Protein AF-A2Q1I7-F1 (afdb_monomer_lite)

Secondary structure (DSSP, 8-state):
-HHHHHHTTSS--EES-TT---EE-EEEETTEEEE---S-HHHHHHHHHHHHHHHHHHT----GGG-----SS----

Structure (mmCIF, N/CA/C/O backbone):
data_AF-A2Q1I7-F1
#
_entry.id   AF-A2Q1I7-F1
#
loop_
_atom_site.group_PDB
_atom_site.id
_atom_site.type_symbol
_atom_site.label_atom_id
_atom_site.label_alt_id
_atom_site.label_comp_id
_atom_site.label_asym_id
_atom_site.label_entity_id
_atom_site.label_seq_id
_atom_site.pdbx_PDB_ins_code
_atom_site.Cartn_x
_atom_site.Cartn_y
_atom_site.Cartn_z
_atom_site.occupancy
_atom_site.B_iso_or_equiv
_atom_site.auth_seq_id
_atom_site.auth_comp_id
_atom_site.auth_asym_id
_atom_site.auth_atom_id
_atom_site.pdbx_PDB_model_num
ATOM 1 N N . MET A 1 1 ? -4.369 -8.091 5.744 1.00 84.50 1 MET A N 1
ATOM 2 C CA . MET A 1 1 ? -5.166 -7.547 4.624 1.00 84.50 1 MET A CA 1
ATOM 3 C C . MET A 1 1 ? -4.273 -6.920 3.551 1.00 84.50 1 MET A C 1
ATOM 5 O O . MET A 1 1 ? -4.161 -7.524 2.497 1.00 84.50 1 MET A O 1
ATOM 9 N N . LEU A 1 2 ? -3.536 -5.831 3.822 1.00 90.06 2 LEU A N 1
ATOM 10 C CA . LEU A 1 2 ? -2.612 -5.221 2.840 1.00 90.06 2 LEU A CA 1
ATOM 11 C C . LEU A 1 2 ? -1.536 -6.192 2.323 1.00 90.06 2 LEU A C 1
ATOM 13 O O . LEU A 1 2 ? -1.395 -6.356 1.117 1.00 90.06 2 LEU A O 1
ATOM 17 N N . ASN A 1 3 ? -0.868 -6.921 3.227 1.00 89.12 3 ASN A N 1
ATOM 18 C CA . ASN A 1 3 ? 0.085 -7.982 2.867 1.00 89.12 3 ASN A CA 1
ATOM 19 C C . ASN A 1 3 ? -0.516 -9.061 1.952 1.00 89.12 3 ASN A C 1
ATOM 21 O O . ASN A 1 3 ? 0.149 -9.536 1.038 1.00 89.12 3 ASN A O 1
ATOM 25 N N . ALA A 1 4 ? -1.769 -9.453 2.196 1.00 90.25 4 ALA A N 1
ATOM 26 C CA . ALA A 1 4 ? -2.441 -10.467 1.388 1.00 90.25 4 ALA A CA 1
ATOM 27 C C . ALA A 1 4 ? -2.767 -9.919 -0.008 1.00 90.25 4 ALA A C 1
ATOM 29 O O . ALA A 1 4 ? -2.453 -10.562 -1.004 1.00 90.25 4 ALA A O 1
ATOM 30 N N . SER A 1 5 ? -3.304 -8.699 -0.079 1.00 89.50 5 SER A N 1
ATOM 31 C CA . SER A 1 5 ? -3.609 -8.014 -1.337 1.00 89.50 5 SER A CA 1
ATOM 32 C C . SER A 1 5 ? -2.365 -7.753 -2.194 1.00 89.50 5 SER A C 1
ATOM 34 O O . SER A 1 5 ? -2.433 -7.896 -3.412 1.00 89.50 5 SER A O 1
ATOM 36 N N . ALA A 1 6 ? -1.225 -7.429 -1.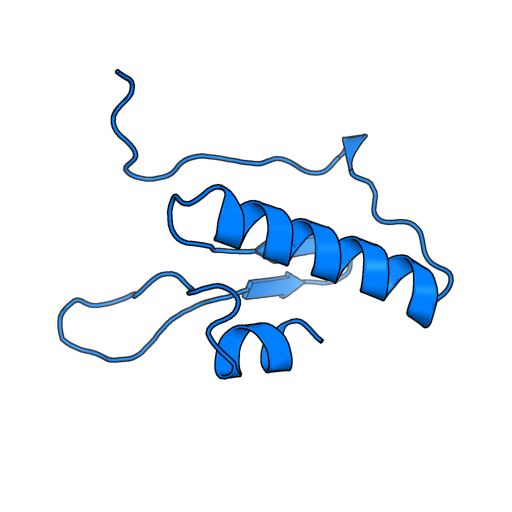573 1.00 88.00 6 ALA A N 1
ATOM 37 C CA . ALA A 1 6 ? 0.050 -7.267 -2.271 1.00 88.00 6 ALA A CA 1
ATOM 38 C C . ALA A 1 6 ? 0.568 -8.604 -2.833 1.00 88.00 6 ALA A C 1
ATOM 40 O O . ALA A 1 6 ? 0.916 -8.683 -4.006 1.00 88.00 6 ALA A O 1
ATOM 41 N N . ARG A 1 7 ? 0.556 -9.682 -2.032 1.00 88.50 7 ARG A N 1
ATOM 42 C CA . ARG A 1 7 ? 0.975 -11.025 -2.488 1.00 88.50 7 ARG A CA 1
ATOM 43 C C . ARG A 1 7 ? 0.083 -11.585 -3.593 1.00 88.50 7 ARG A C 1
ATOM 45 O O . ARG A 1 7 ? 0.562 -12.319 -4.444 1.00 88.50 7 ARG A O 1
ATOM 52 N N . ALA A 1 8 ? -1.199 -11.233 -3.584 1.00 90.31 8 ALA A N 1
ATOM 53 C CA . ALA A 1 8 ? -2.156 -11.613 -4.617 1.00 90.31 8 ALA A CA 1
ATOM 54 C C . ALA A 1 8 ? -2.104 -10.706 -5.866 1.00 90.31 8 ALA A C 1
ATOM 56 O O . ALA A 1 8 ? -2.974 -10.820 -6.725 1.00 90.31 8 ALA A O 1
ATOM 57 N N . ALA A 1 9 ? -1.135 -9.784 -5.956 1.00 86.06 9 ALA A N 1
ATOM 58 C CA . ALA A 1 9 ? -0.979 -8.823 -7.052 1.00 86.06 9 ALA A CA 1
ATOM 59 C C . ALA A 1 9 ? -2.233 -7.964 -7.339 1.00 86.06 9 ALA A C 1
ATOM 61 O O . ALA A 1 9 ? -2.391 -7.410 -8.426 1.00 86.06 9 ALA A O 1
ATOM 62 N N . ILE A 1 10 ? -3.113 -7.800 -6.343 1.00 86.25 10 ILE A N 1
ATOM 63 C CA . ILE A 1 10 ? -4.323 -6.963 -6.433 1.00 86.25 10 ILE A CA 1
ATOM 64 C C . ILE A 1 10 ? -3.934 -5.475 -6.529 1.00 86.25 10 ILE A C 1
ATOM 66 O O . ILE A 1 10 ? -4.638 -4.657 -7.130 1.00 86.25 10 ILE A O 1
ATOM 70 N N . PHE A 1 11 ? -2.784 -5.133 -5.949 1.00 86.62 11 PHE A N 1
ATOM 71 C CA . PHE A 1 11 ? -2.011 -3.935 -6.247 1.00 86.62 11 PHE A CA 1
ATOM 72 C C . PHE A 1 11 ? -0.518 -4.292 -6.218 1.00 86.62 11 PHE A C 1
ATOM 74 O O . PHE A 1 11 ? -0.125 -5.274 -5.588 1.00 86.62 11 PHE A O 1
ATOM 81 N N . THR A 1 12 ? 0.307 -3.502 -6.902 1.00 87.06 12 THR A N 1
ATOM 82 C CA . THR A 1 12 ? 1.756 -3.737 -7.025 1.00 87.06 12 THR A CA 1
ATOM 83 C C . THR A 1 12 ? 2.499 -2.602 -6.347 1.00 87.06 12 THR A C 1
ATOM 85 O O . THR A 1 12 ? 2.157 -1.449 -6.599 1.00 87.06 12 THR A O 1
ATOM 88 N N . GLY A 1 13 ? 3.468 -2.930 -5.490 1.00 87.38 13 GLY A N 1
ATOM 89 C CA . GLY A 1 13 ? 4.275 -1.945 -4.772 1.00 87.38 13 GLY A CA 1
ATOM 90 C C . GLY A 1 13 ? 5.295 -1.239 -5.666 1.00 87.38 13 GLY A C 1
ATOM 91 O O . GLY A 1 13 ? 5.355 -1.462 -6.872 1.00 87.38 13 GLY A O 1
ATOM 92 N N . TYR A 1 14 ? 6.116 -0.390 -5.058 1.00 88.62 14 TYR A N 1
ATOM 93 C CA . TYR A 1 14 ? 7.212 0.297 -5.731 1.00 88.62 14 TYR A CA 1
ATOM 94 C C . TYR A 1 14 ? 8.487 -0.556 -5.702 1.00 88.62 14 TYR A C 1
ATOM 96 O O . TYR A 1 14 ? 8.924 -0.968 -4.625 1.00 88.62 14 TYR A O 1
ATOM 104 N N . GLY A 1 15 ? 9.081 -0.821 -6.867 1.00 88.88 15 GLY A N 1
ATOM 105 C CA . GLY A 1 15 ? 10.377 -1.497 -6.974 1.00 88.88 15 GLY A CA 1
ATOM 106 C C . GLY A 1 15 ? 11.515 -0.555 -6.586 1.00 88.88 15 GLY A C 1
ATOM 107 O O . GLY A 1 15 ? 11.623 0.538 -7.135 1.00 88.88 15 GLY A O 1
ATOM 108 N N . VAL A 1 16 ? 12.351 -0.953 -5.624 1.00 85.75 16 VAL A N 1
ATOM 109 C CA . VAL A 1 16 ? 13.426 -0.083 -5.097 1.00 85.75 16 VAL A CA 1
ATOM 110 C C . VAL A 1 16 ? 14.691 -0.141 -5.958 1.00 85.75 16 VAL A C 1
ATOM 112 O O . VAL A 1 16 ? 15.486 0.795 -5.948 1.00 85.75 16 VAL A O 1
ATOM 115 N N . SER A 1 17 ? 14.870 -1.214 -6.725 1.00 84.31 17 SER A N 1
ATOM 116 C CA . SER A 1 17 ? 15.982 -1.388 -7.658 1.00 84.31 17 SER A CA 1
ATOM 117 C C . SER A 1 17 ? 15.488 -2.045 -8.943 1.00 84.31 17 SER A C 1
ATOM 119 O O . SER A 1 17 ? 14.559 -2.851 -8.902 1.00 84.31 17 SER A O 1
ATOM 121 N N . ALA A 1 18 ? 16.123 -1.705 -10.066 1.00 77.62 18 ALA A N 1
ATOM 122 C CA . ALA A 1 18 ? 15.859 -2.318 -11.366 1.00 77.62 18 ALA A CA 1
ATOM 123 C C . ALA A 1 18 ? 16.241 -3.808 -11.400 1.00 77.62 18 ALA A C 1
ATOM 125 O O . ALA A 1 18 ? 15.605 -4.587 -12.103 1.00 77.62 18 ALA A O 1
ATOM 126 N N . ASP A 1 19 ? 17.233 -4.201 -10.598 1.00 82.50 19 ASP A N 1
ATOM 127 C CA . ASP A 1 19 ? 17.844 -5.534 -10.649 1.00 82.50 19 ASP A CA 1
ATOM 128 C C . ASP A 1 19 ? 17.329 -6.479 -9.552 1.00 82.50 19 ASP A C 1
ATOM 130 O O . ASP A 1 19 ? 17.873 -7.563 -9.345 1.00 82.50 19 ASP A O 1
ATOM 134 N N . SER A 1 20 ? 16.302 -6.073 -8.798 1.00 81.62 20 SER A N 1
ATOM 135 C CA . SER A 1 20 ? 15.758 -6.885 -7.709 1.00 81.62 20 SER A CA 1
ATOM 136 C C . SER A 1 20 ? 14.241 -6.938 -7.736 1.00 81.62 20 SER A C 1
ATOM 138 O O . SER A 1 20 ? 13.586 -5.906 -7.869 1.00 81.62 20 SER A O 1
ATOM 140 N N . ASP A 1 21 ? 13.689 -8.100 -7.400 1.00 82.69 21 ASP A N 1
ATOM 141 C CA . ASP A 1 21 ? 12.254 -8.282 -7.148 1.00 82.69 21 ASP A CA 1
ATOM 142 C C . ASP A 1 21 ? 11.787 -7.659 -5.816 1.00 82.69 21 ASP A C 1
ATOM 144 O O . ASP A 1 21 ? 10.667 -7.894 -5.353 1.00 82.69 21 ASP A O 1
ATOM 148 N N . PHE A 1 22 ? 12.634 -6.858 -5.162 1.00 86.94 22 PHE A N 1
ATOM 149 C CA . PHE A 1 22 ? 12.286 -6.208 -3.910 1.00 86.94 22 PHE A CA 1
ATOM 150 C C . PHE A 1 22 ? 11.328 -5.037 -4.149 1.00 86.94 22 PHE A C 1
ATOM 152 O O . PHE A 1 22 ? 11.703 -3.970 -4.648 1.00 86.94 22 PHE A O 1
ATOM 159 N N . GLN A 1 23 ? 10.078 -5.240 -3.736 1.00 87.88 23 GLN A N 1
ATOM 160 C CA . GLN A 1 23 ? 9.016 -4.247 -3.823 1.00 87.88 23 GLN A CA 1
ATOM 161 C C . GLN A 1 23 ? 8.556 -3.792 -2.440 1.00 87.88 23 GLN A C 1
ATOM 163 O O . GLN A 1 23 ? 8.244 -4.601 -1.563 1.00 87.88 23 GLN A O 1
ATOM 168 N N . VAL A 1 24 ? 8.410 -2.479 -2.279 1.00 89.94 24 VAL A N 1
ATOM 169 C CA . VAL A 1 24 ? 7.803 -1.866 -1.097 1.00 89.94 24 VAL A CA 1
ATOM 170 C C . VAL A 1 24 ? 6.360 -1.511 -1.430 1.00 89.94 24 VAL A C 1
ATOM 172 O O . VAL A 1 24 ? 6.087 -0.642 -2.251 1.00 89.94 24 VAL A O 1
ATOM 175 N N . SER A 1 25 ? 5.412 -2.197 -0.797 1.00 91.00 25 SER A N 1
ATOM 176 C CA . SER A 1 25 ? 3.973 -1.963 -1.001 1.00 91.00 25 SER A CA 1
ATOM 177 C C . SER A 1 25 ? 3.365 -1.022 0.039 1.00 91.00 25 SER A C 1
ATOM 179 O O . SER A 1 25 ? 2.398 -0.320 -0.250 1.00 91.00 25 SER A O 1
ATOM 181 N N . HIS A 1 26 ? 3.908 -1.008 1.257 1.00 92.06 26 HIS A N 1
ATOM 182 C CA . HIS A 1 26 ? 3.414 -0.174 2.346 1.00 92.06 26 HIS A CA 1
ATOM 183 C C . HIS A 1 26 ? 4.477 0.039 3.426 1.00 92.06 26 HIS A C 1
ATOM 185 O O . HIS A 1 26 ? 5.341 -0.811 3.635 1.00 92.06 26 HIS A O 1
ATOM 191 N N . LEU A 1 27 ? 4.366 1.161 4.136 1.00 91.75 27 LEU A N 1
ATOM 192 C CA . LEU A 1 27 ? 5.134 1.477 5.338 1.00 91.75 27 LEU A CA 1
ATOM 193 C C . LEU A 1 27 ? 4.159 1.922 6.427 1.00 91.75 27 LEU A C 1
ATOM 195 O O . LEU A 1 27 ? 3.299 2.769 6.183 1.00 91.75 27 LEU A O 1
ATOM 199 N N . GLN A 1 28 ? 4.270 1.345 7.620 1.00 92.25 28 GLN A N 1
ATOM 200 C CA . GLN A 1 28 ? 3.376 1.645 8.736 1.00 92.25 28 GLN A CA 1
ATOM 201 C C . GLN A 1 28 ? 4.174 2.154 9.927 1.00 92.25 28 GLN A C 1
ATOM 203 O O . GLN A 1 28 ? 5.131 1.514 10.357 1.00 92.25 28 GLN A O 1
ATOM 208 N N . PHE A 1 29 ? 3.752 3.293 10.470 1.00 90.88 29 PHE A N 1
ATOM 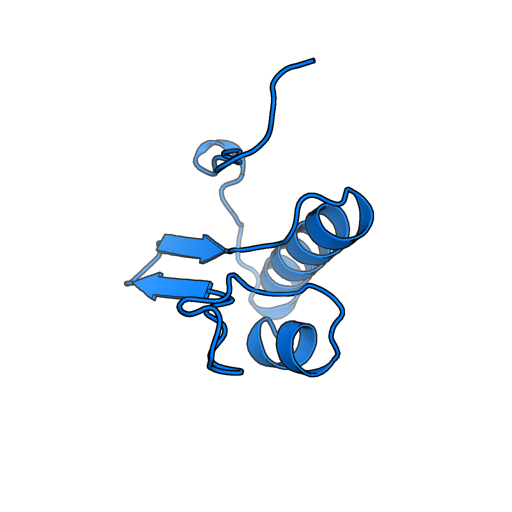209 C CA . PHE A 1 29 ? 4.267 3.825 11.722 1.00 90.88 29 PHE A CA 1
ATOM 210 C C . PHE A 1 29 ? 3.117 4.414 12.535 1.00 90.88 29 PHE A C 1
ATOM 212 O O . PHE A 1 29 ? 2.473 5.376 12.114 1.00 90.88 29 PHE A O 1
ATOM 219 N N . SER A 1 30 ? 2.861 3.838 13.714 1.00 89.81 30 SER A N 1
ATOM 220 C CA . SER A 1 30 ? 1.737 4.217 14.578 1.00 89.81 30 SER A CA 1
ATOM 221 C C . SER A 1 30 ? 0.397 4.194 13.815 1.00 89.81 30 SER A C 1
ATOM 223 O O . SER A 1 30 ? -0.038 3.141 13.353 1.00 89.81 30 SER A O 1
ATOM 225 N N . ASN A 1 31 ? -0.248 5.349 13.660 1.00 82.62 31 ASN A N 1
ATOM 226 C CA . ASN A 1 31 ? -1.516 5.559 12.967 1.00 82.62 31 ASN A CA 1
ATOM 227 C C . ASN A 1 31 ? -1.359 5.982 11.496 1.00 82.62 31 ASN A C 1
ATOM 229 O O . ASN A 1 31 ? -2.363 6.178 10.810 1.00 82.62 31 ASN A O 1
ATOM 233 N N . VAL A 1 32 ? -0.129 6.148 11.006 1.00 87.62 32 VAL A N 1
ATOM 234 C CA . VAL A 1 32 ? 0.150 6.523 9.618 1.00 87.62 32 VAL A CA 1
ATOM 235 C C . VAL A 1 32 ? 0.494 5.270 8.821 1.00 87.62 32 VAL A C 1
ATOM 237 O O . VAL A 1 32 ? 1.389 4.505 9.179 1.00 87.62 32 VAL A O 1
ATOM 240 N N . THR A 1 33 ? -0.224 5.062 7.718 1.00 91.81 33 THR A N 1
ATOM 241 C CA . THR A 1 33 ? 0.078 4.023 6.729 1.00 91.81 33 THR A CA 1
ATOM 242 C C . THR A 1 33 ? 0.334 4.689 5.383 1.00 91.81 33 THR A C 1
ATOM 244 O O . THR A 1 33 ? -0.571 5.288 4.806 1.00 91.81 33 THR A O 1
ATOM 247 N N . LEU A 1 34 ? 1.561 4.574 4.882 1.00 92.25 34 LEU A N 1
ATOM 248 C CA . LEU A 1 34 ? 1.921 4.920 3.513 1.00 92.25 34 LEU A CA 1
ATOM 249 C C . LEU A 1 34 ? 1.637 3.707 2.621 1.00 92.25 34 LEU A C 1
ATOM 251 O O . LEU A 1 34 ? 2.101 2.608 2.924 1.00 92.25 34 LEU A O 1
ATOM 255 N N . LEU A 1 35 ? 0.894 3.901 1.532 1.00 92.81 35 LEU A N 1
ATOM 256 C CA . LEU A 1 35 ? 0.589 2.864 0.543 1.00 92.81 35 LEU A CA 1
ATOM 257 C C . LEU A 1 35 ? 1.201 3.257 -0.796 1.00 92.81 35 LEU A C 1
ATOM 259 O O . LEU A 1 35 ? 1.017 4.383 -1.251 1.00 92.81 35 LEU A O 1
ATOM 263 N N . LEU A 1 36 ? 1.901 2.320 -1.426 1.00 91.38 36 LEU A N 1
ATOM 264 C CA . LEU A 1 36 ? 2.528 2.505 -2.729 1.00 91.38 36 LEU A CA 1
ATOM 265 C C . LEU A 1 36 ? 1.832 1.589 -3.733 1.00 91.38 36 LEU A C 1
ATOM 267 O O . LEU A 1 36 ? 1.697 0.386 -3.498 1.00 91.38 36 LEU A O 1
ATOM 271 N N . ALA A 1 37 ? 1.375 2.170 -4.839 1.00 89.69 37 ALA A N 1
ATOM 272 C CA . ALA A 1 37 ? 0.782 1.436 -5.945 1.00 89.69 37 ALA A CA 1
ATOM 273 C C . ALA A 1 37 ? 1.192 2.035 -7.290 1.00 89.69 37 ALA A C 1
ATOM 275 O O . ALA A 1 37 ? 1.340 3.248 -7.420 1.00 89.69 37 ALA A O 1
ATOM 276 N N . GLU A 1 38 ? 1.318 1.180 -8.300 1.00 88.81 38 GLU A N 1
ATOM 277 C CA . GLU A 1 38 ? 1.480 1.609 -9.691 1.00 88.81 38 GLU A CA 1
ATOM 278 C C . GLU A 1 38 ? 0.305 2.495 -10.154 1.00 88.81 38 GLU A C 1
ATOM 280 O O . GLU A 1 38 ? -0.839 2.302 -9.720 1.00 88.81 38 GLU A O 1
ATOM 285 N N . LYS A 1 39 ? 0.586 3.442 -11.067 1.00 88.00 39 LYS A N 1
ATOM 286 C CA . LYS A 1 39 ? -0.382 4.368 -11.684 1.00 88.00 39 LYS A CA 1
ATOM 287 C C . LYS A 1 39 ? -1.443 3.608 -12.488 1.00 88.00 39 LYS A C 1
ATOM 289 O O . LYS A 1 39 ? -1.407 3.526 -13.710 1.00 88.00 39 LYS A O 1
ATOM 294 N N . SER A 1 40 ? -2.436 3.081 -11.788 1.00 88.62 40 SER A N 1
ATOM 295 C CA . SER A 1 40 ? -3.598 2.442 -12.381 1.00 88.62 40 SER A CA 1
ATOM 296 C C . SER A 1 40 ? -4.817 2.656 -11.504 1.00 88.62 40 SER A C 1
ATOM 298 O O . SER A 1 40 ? -4.816 2.361 -10.307 1.00 88.62 40 SER A O 1
ATOM 300 N N . TRP A 1 41 ? -5.902 3.118 -12.119 1.00 89.94 41 TRP A N 1
ATOM 301 C CA . TRP A 1 41 ? -7.169 3.316 -11.426 1.00 89.94 41 TRP A CA 1
ATOM 302 C C . TRP A 1 41 ? -7.704 2.035 -10.785 1.00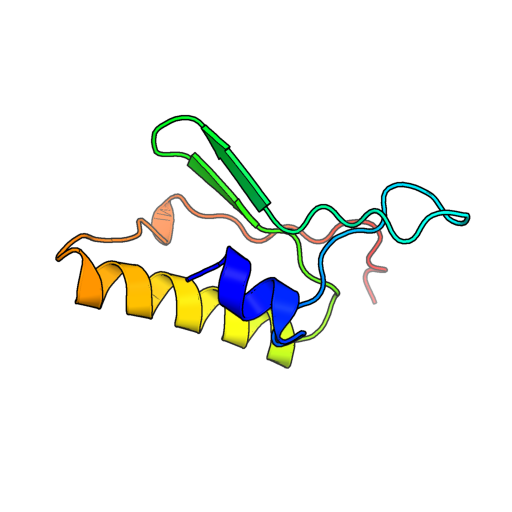 89.94 41 TRP A C 1
ATOM 304 O O . TRP A 1 41 ? -8.328 2.110 -9.72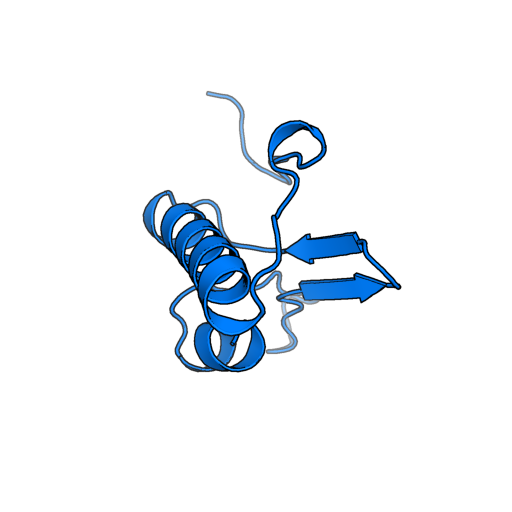8 1.00 89.94 41 TRP A O 1
ATOM 314 N N . SER A 1 42 ? -7.466 0.862 -11.384 1.00 92.06 42 SER A N 1
ATOM 315 C CA . SER A 1 42 ? -7.874 -0.407 -10.772 1.00 92.06 42 SER A CA 1
ATOM 316 C C . SER A 1 42 ? -7.094 -0.670 -9.484 1.00 92.06 42 SER A C 1
ATOM 318 O O . SER A 1 42 ? -7.709 -0.961 -8.462 1.00 92.06 42 SER A O 1
ATOM 320 N N . LYS A 1 43 ? -5.773 -0.459 -9.491 1.00 90.50 43 LYS A N 1
ATOM 321 C CA . LYS A 1 43 ? -4.902 -0.643 -8.318 1.00 90.50 43 LYS A CA 1
ATOM 322 C C . LYS A 1 43 ? -5.195 0.377 -7.212 1.00 90.50 43 LYS A C 1
ATOM 324 O O . LYS A 1 43 ? -5.263 0.010 -6.042 1.00 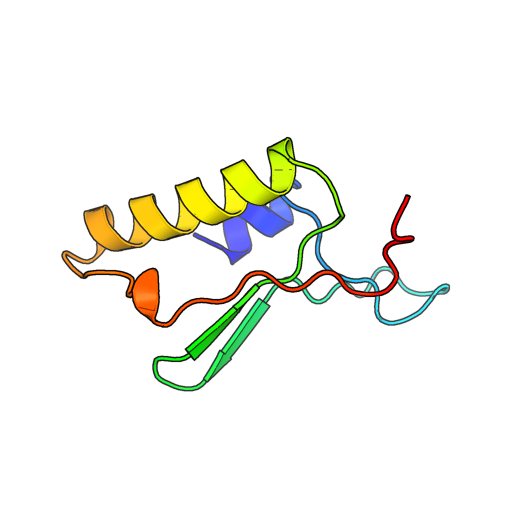90.50 43 LYS A O 1
ATOM 329 N N . ILE A 1 44 ? -5.480 1.632 -7.567 1.00 89.94 44 ILE A N 1
ATOM 330 C CA . ILE A 1 44 ? -5.908 2.665 -6.606 1.00 89.94 44 ILE A CA 1
ATOM 331 C C . ILE A 1 44 ? -7.259 2.293 -5.974 1.00 89.94 44 ILE A C 1
ATOM 333 O O . ILE A 1 44 ? -7.427 2.389 -4.756 1.00 89.94 44 ILE A O 1
ATOM 337 N N . ARG A 1 45 ? -8.227 1.810 -6.770 1.00 92.19 45 ARG A N 1
ATOM 338 C CA . ARG A 1 45 ? -9.511 1.318 -6.238 1.00 92.19 45 ARG A CA 1
ATOM 339 C C . ARG A 1 45 ? -9.322 0.122 -5.311 1.00 92.19 45 ARG A C 1
ATOM 341 O O . ARG A 1 45 ? -9.972 0.073 -4.270 1.00 92.19 45 ARG A O 1
ATOM 348 N N . SER A 1 46 ? -8.407 -0.786 -5.636 1.00 92.38 46 SER A N 1
ATOM 349 C CA . SER A 1 46 ? -8.040 -1.897 -4.759 1.00 92.38 46 SER A CA 1
ATOM 350 C C . SER A 1 46 ? -7.485 -1.427 -3.414 1.00 92.38 46 SER A C 1
ATOM 352 O O . SER A 1 46 ? -7.882 -1.957 -2.375 1.00 92.38 46 SER A O 1
ATOM 354 N N . LEU A 1 47 ? -6.609 -0.415 -3.393 1.00 92.50 47 LEU A N 1
ATOM 355 C CA . LEU A 1 47 ? -6.114 0.172 -2.140 1.00 92.50 47 LEU A CA 1
ATOM 356 C C . LEU A 1 47 ? -7.251 0.779 -1.313 1.00 92.50 47 LEU A C 1
ATOM 358 O O . LEU A 1 47 ? -7.339 0.538 -0.109 1.00 92.50 47 LEU A O 1
ATOM 362 N N . ARG A 1 48 ? -8.166 1.510 -1.956 1.00 92.50 48 ARG A N 1
ATOM 363 C CA . ARG A 1 48 ? -9.345 2.062 -1.279 1.00 92.50 48 ARG A CA 1
ATOM 364 C C . ARG A 1 48 ? -10.238 0.962 -0.700 1.00 92.50 48 ARG A C 1
ATOM 366 O O . ARG A 1 48 ? -10.669 1.081 0.441 1.00 92.50 48 ARG A O 1
ATOM 373 N N . ALA A 1 49 ? -10.493 -0.106 -1.455 1.00 93.75 49 ALA A N 1
ATOM 374 C CA . ALA A 1 49 ? -11.285 -1.244 -0.993 1.00 93.75 49 ALA A CA 1
ATOM 375 C C . ALA A 1 49 ? -10.636 -1.940 0.210 1.00 93.75 49 ALA A C 1
ATOM 377 O O . ALA A 1 49 ? -11.329 -2.298 1.157 1.00 93.75 49 ALA A O 1
ATOM 378 N N . ASN A 1 50 ? -9.304 -2.059 0.211 1.00 92.50 50 ASN A N 1
ATOM 379 C CA . ASN A 1 50 ? -8.557 -2.509 1.380 1.00 92.50 50 ASN A CA 1
ATOM 380 C C . ASN A 1 50 ? -8.850 -1.590 2.578 1.00 92.50 50 ASN A C 1
ATOM 382 O O . ASN A 1 50 ? -9.316 -2.070 3.601 1.00 92.50 50 ASN A O 1
ATOM 386 N N . LEU A 1 51 ? -8.666 -0.274 2.459 1.00 93.12 51 LEU A N 1
ATOM 387 C CA . LEU A 1 51 ? -8.921 0.658 3.568 1.00 93.12 51 LEU A CA 1
ATOM 388 C C . LEU A 1 51 ? -10.353 0.568 4.125 1.00 93.12 51 LEU A C 1
ATOM 390 O O . LEU A 1 51 ? -10.524 0.543 5.339 1.00 93.12 51 LEU A O 1
ATOM 394 N N . ILE A 1 52 ? -11.360 0.436 3.259 1.00 94.00 52 ILE A N 1
ATOM 395 C CA . ILE A 1 52 ? -12.761 0.245 3.675 1.00 94.00 52 ILE A CA 1
ATOM 396 C C . ILE A 1 52 ? -12.939 -1.090 4.412 1.00 94.00 52 ILE A C 1
ATOM 398 O O . ILE A 1 52 ? -13.596 -1.155 5.447 1.00 94.00 52 ILE A O 1
ATOM 402 N N . LEU A 1 53 ? -12.333 -2.170 3.915 1.00 94.31 53 LEU A N 1
ATOM 403 C CA . LEU A 1 53 ? -12.392 -3.473 4.575 1.00 94.31 53 LEU A CA 1
ATOM 404 C C . LEU A 1 53 ? -11.730 -3.436 5.964 1.00 94.31 53 LEU A C 1
ATOM 406 O O . LEU A 1 53 ? -12.222 -4.075 6.891 1.00 94.31 53 LEU A O 1
ATOM 410 N N . PHE A 1 54 ? -10.664 -2.652 6.138 1.00 91.50 54 PHE A N 1
ATOM 411 C CA . PHE A 1 54 ? -10.081 -2.395 7.456 1.00 91.50 54 PHE A CA 1
ATOM 412 C C . PHE A 1 54 ? -11.070 -1.690 8.395 1.00 91.50 54 PHE A C 1
ATOM 414 O O . PHE A 1 54 ? -11.216 -2.129 9.534 1.00 91.50 54 PHE A O 1
ATOM 421 N N . GLU A 1 55 ? -11.783 -0.656 7.934 1.00 94.50 55 GLU A N 1
ATOM 422 C CA . GLU A 1 55 ? -12.816 0.010 8.747 1.00 94.50 55 GLU A CA 1
ATOM 423 C C . GLU A 1 55 ? -13.870 -0.985 9.245 1.00 94.50 55 GLU A C 1
ATOM 425 O O . GLU A 1 55 ? -14.188 -1.011 10.432 1.00 94.50 55 GLU A O 1
ATOM 430 N N . ILE A 1 56 ? -14.357 -1.850 8.348 1.00 95.50 56 ILE A N 1
ATOM 431 C CA . ILE A 1 56 ? -15.399 -2.841 8.649 1.00 95.50 56 ILE A CA 1
ATOM 432 C C . ILE A 1 56 ? -14.902 -3.887 9.653 1.00 95.50 56 ILE A C 1
ATOM 434 O O . ILE A 1 56 ? -15.596 -4.180 10.622 1.00 95.50 56 ILE A O 1
ATOM 438 N N . ILE A 1 57 ? -13.710 -4.455 9.435 1.00 95.19 57 ILE A N 1
ATOM 439 C CA . ILE A 1 57 ? -13.181 -5.539 10.279 1.00 95.19 57 ILE A CA 1
ATOM 440 C C . ILE A 1 57 ? -12.838 -5.036 11.683 1.00 95.19 57 ILE A C 1
ATOM 442 O O . ILE A 1 57 ? -13.094 -5.733 12.661 1.00 95.19 57 ILE A O 1
ATOM 446 N N . PHE A 1 58 ? -12.240 -3.849 11.788 1.00 91.88 58 PHE A N 1
ATOM 447 C CA . PHE A 1 58 ? -11.742 -3.331 13.063 1.00 91.88 58 PHE A CA 1
ATOM 448 C C . PHE A 1 58 ? -12.718 -2.375 13.759 1.00 91.88 58 PHE A C 1
ATOM 450 O O . PHE A 1 58 ? -12.437 -1.941 14.874 1.00 91.88 58 PHE A O 1
ATOM 457 N N . GLY A 1 59 ? -13.845 -2.025 13.129 1.00 94.69 59 GLY A N 1
ATOM 458 C CA . GLY A 1 59 ? -14.789 -1.038 13.661 1.00 94.69 59 GLY A CA 1
ATOM 459 C C . GLY A 1 59 ? -14.180 0.363 13.797 1.00 94.69 59 GLY A C 1
ATOM 460 O O . GLY A 1 59 ? -14.600 1.147 14.646 1.00 94.69 59 GLY A O 1
ATOM 461 N N . LEU A 1 60 ? -13.156 0.666 12.995 1.00 92.81 60 LEU A N 1
ATOM 462 C CA . LEU A 1 60 ? -12.427 1.935 13.007 1.00 92.81 60 LEU A CA 1
ATOM 463 C C . LEU A 1 60 ? -12.814 2.793 11.803 1.00 92.81 60 LEU A C 1
ATOM 465 O O . LEU A 1 60 ? -13.436 2.316 10.861 1.00 92.81 60 LEU A O 1
ATOM 469 N N . LYS A 1 61 ? -12.406 4.067 11.820 1.00 92.88 61 LYS A N 1
ATOM 470 C CA . LYS A 1 61 ? -12.606 4.984 10.695 1.00 92.88 61 LYS A CA 1
ATOM 471 C C . LYS A 1 61 ? -11.274 5.453 10.123 1.00 92.88 61 LYS A C 1
ATOM 473 O O . LYS A 1 61 ? -10.472 6.076 10.820 1.00 92.88 61 LYS A O 1
ATOM 478 N N . VAL A 1 62 ? -11.055 5.186 8.844 1.00 91.62 62 VAL A N 1
ATOM 479 C CA . VAL A 1 62 ? -9.951 5.726 8.060 1.00 91.62 62 VAL A CA 1
ATOM 480 C C . VAL A 1 62 ? -10.237 7.200 7.807 1.00 91.62 62 VAL A C 1
ATOM 482 O O . VAL A 1 62 ? -11.290 7.597 7.305 1.00 91.62 62 VAL A O 1
ATOM 485 N N . ASN A 1 63 ? -9.280 8.052 8.160 1.00 93.00 63 ASN A N 1
ATOM 486 C CA . ASN A 1 63 ? -9.425 9.484 7.963 1.00 93.00 63 ASN A CA 1
ATOM 487 C C . ASN A 1 63 ? -9.039 9.876 6.531 1.00 93.00 63 ASN A C 1
ATOM 489 O O . ASN A 1 63 ? -7.929 10.348 6.283 1.00 93.00 63 ASN A O 1
ATOM 493 N N . PHE A 1 64 ? -9.967 9.701 5.589 1.00 90.56 64 PHE A N 1
ATOM 494 C CA . PHE A 1 64 ? -9.751 10.095 4.194 1.00 90.56 64 PHE A CA 1
ATOM 495 C C . PHE A 1 64 ? -9.528 11.604 4.020 1.00 90.56 64 PHE A C 1
ATOM 497 O O . PHE A 1 64 ? -8.797 11.994 3.122 1.00 90.56 64 PHE A O 1
ATOM 504 N N . HIS A 1 65 ? -10.066 12.447 4.908 1.00 92.81 65 HIS A N 1
ATOM 505 C CA . HIS A 1 65 ? -9.824 13.896 4.884 1.00 92.81 65 HIS A CA 1
ATOM 506 C C . HIS A 1 65 ? -8.359 14.252 5.200 1.00 92.81 65 HIS A C 1
ATOM 508 O O . HIS A 1 65 ? -7.850 15.268 4.738 1.00 92.81 65 HIS A O 1
ATOM 514 N N . LYS A 1 66 ? -7.669 13.442 6.011 1.00 90.62 66 LYS A N 1
ATOM 515 C CA . LYS A 1 66 ? -6.230 13.593 6.292 1.00 90.62 66 LYS A CA 1
ATOM 516 C C . LYS A 1 66 ? -5.353 12.690 5.419 1.00 90.62 66 LYS A C 1
ATOM 518 O O . LYS A 1 66 ? -4.140 12.675 5.595 1.00 90.62 66 LYS A O 1
ATOM 523 N N . SER A 1 67 ? -5.957 11.916 4.521 1.00 91.75 67 SER A N 1
ATOM 524 C CA . SER A 1 67 ? -5.237 11.047 3.592 1.00 91.75 67 SER A CA 1
ATOM 525 C C . SER A 1 67 ? -4.957 11.808 2.303 1.00 91.75 67 SER A C 1
ATOM 527 O O . SER A 1 67 ? -5.799 12.569 1.836 1.00 91.75 67 SER A O 1
ATOM 529 N N . MET A 1 68 ? -3.791 11.579 1.708 1.00 92.06 68 MET A N 1
ATOM 530 C CA . MET A 1 68 ? -3.388 12.221 0.461 1.00 92.06 68 MET A CA 1
ATOM 531 C C . MET A 1 68 ? -2.984 11.156 -0.557 1.00 92.06 68 MET A C 1
ATOM 533 O O . MET A 1 68 ? -2.293 10.198 -0.2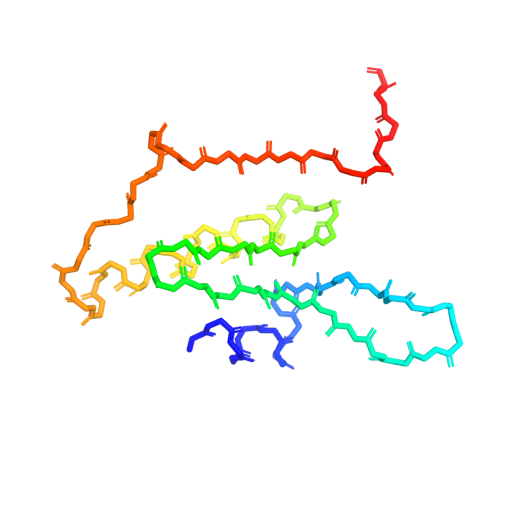11 1.00 92.06 68 MET A O 1
ATOM 537 N N . LEU A 1 69 ? -3.417 11.331 -1.805 1.00 91.00 69 LEU A N 1
ATOM 538 C CA . LEU A 1 69 ? -2.930 10.562 -2.944 1.00 91.00 69 LEU A CA 1
ATOM 539 C C . LEU A 1 69 ? -1.970 11.451 -3.730 1.00 91.00 69 LEU A C 1
ATOM 541 O O . LEU A 1 69 ? -2.367 12.514 -4.199 1.00 91.00 69 LEU A O 1
ATOM 545 N N . VAL A 1 70 ? -0.719 11.014 -3.847 1.00 90.00 70 VAL A N 1
ATOM 546 C CA . VAL A 1 70 ? 0.342 11.752 -4.537 1.00 90.00 70 VAL A CA 1
ATOM 547 C C . VAL A 1 70 ? 0.860 10.909 -5.688 1.00 90.00 70 VAL A C 1
ATOM 549 O O . VAL A 1 70 ? 1.141 9.723 -5.518 1.00 90.00 70 VAL A O 1
ATOM 552 N N . SER A 1 71 ? 0.992 11.532 -6.853 1.00 88.81 71 SER A N 1
ATOM 553 C CA . SER A 1 71 ? 1.631 10.933 -8.017 1.00 88.81 71 SER A CA 1
ATOM 554 C C . SER A 1 71 ? 3.148 11.106 -7.921 1.00 88.81 71 SER A C 1
ATOM 556 O O . SER A 1 71 ? 3.625 12.201 -7.640 1.00 88.81 71 SER A O 1
ATOM 558 N N . ILE A 1 72 ? 3.910 10.040 -8.163 1.00 86.38 72 ILE A N 1
ATOM 559 C CA . ILE A 1 72 ? 5.381 10.058 -8.172 1.00 86.38 72 ILE A CA 1
ATOM 560 C C . ILE A 1 72 ? 5.834 9.550 -9.537 1.00 86.38 72 ILE A C 1
ATOM 562 O O . ILE A 1 72 ? 5.382 8.485 -9.954 1.00 86.38 72 ILE A O 1
ATOM 566 N N . ASN A 1 73 ? 6.711 10.291 -10.221 1.00 85.12 73 ASN A N 1
ATOM 567 C CA . ASN A 1 73 ? 7.199 9.954 -11.567 1.00 85.12 73 ASN A CA 1
ATOM 568 C C . ASN A 1 73 ? 6.066 9.685 -12.569 1.00 85.12 73 ASN A C 1
ATOM 570 O O . ASN A 1 73 ? 6.127 8.769 -13.387 1.00 85.12 73 ASN A O 1
ATOM 574 N N . VAL A 1 74 ? 5.003 10.476 -12.470 1.00 83.00 74 VAL A N 1
ATOM 575 C CA . VAL A 1 74 ? 3.884 10.440 -13.398 1.00 83.00 74 VAL A CA 1
ATOM 576 C C . VAL A 1 74 ? 3.924 11.719 -14.213 1.00 83.00 74 VAL A C 1
ATOM 578 O O . VAL A 1 74 ? 3.820 12.794 -13.633 1.00 83.00 74 VAL A O 1
ATOM 581 N N . GLU A 1 75 ? 4.046 11.602 -15.532 1.00 82.69 75 GLU A N 1
ATOM 582 C CA . GLU A 1 75 ? 3.923 12.758 -16.423 1.00 82.69 75 GLU A CA 1
ATOM 583 C C . GLU A 1 75 ? 2.539 13.407 -16.267 1.00 82.69 75 GLU A C 1
ATOM 585 O O . GLU A 1 75 ? 1.507 12.715 -16.250 1.00 82.69 75 GLU A O 1
ATOM 590 N N . GLU A 1 76 ? 2.540 14.733 -16.117 1.00 69.81 76 GLU A N 1
ATOM 591 C CA . GLU A 1 76 ? 1.357 15.576 -16.258 1.00 69.81 76 GLU A CA 1
ATOM 592 C C . GLU A 1 76 ? 1.119 15.762 -17.761 1.00 69.81 76 GLU A C 1
ATOM 594 O O . GLU A 1 76 ? 1.961 16.333 -18.453 1.00 69.81 76 GLU A O 1
ATOM 599 N N . TYR A 1 77 ? 0.020 15.199 -18.268 1.00 56.16 77 TYR A N 1
ATOM 600 C CA . TYR A 1 77 ? -0.445 15.437 -19.637 1.00 56.16 77 TYR A CA 1
ATOM 601 C C . TYR A 1 77 ? -1.268 16.719 -19.703 1.00 56.16 77 TYR A C 1
ATOM 603 O O . TYR A 1 77 ? -2.079 16.927 -18.769 1.00 56.16 77 TYR A O 1
#

Sequence (77 aa):
MLNASARAAIFTGYGVSADSDFQVSHLQFSNVTLLLAEKSWSKIRSLRANLILFEIIFGLKVNFHKSMLVSINVEEY

Organism: Medicago truncatula (NCBI:txid3880)

Foldseek 3Di:
DQVVCCVVPQFDAPDPDPPDPDGDQWDDDDLDIDGGGDPDPSNVVSVVVVQVVCCVVVVDDDDVVPDDDDDDPDDDD

pLDDT: mean 88.91, std 5.63, range [56.16, 95.5]

Radius of gyration: 13.16 Å; chains: 1; bounding box: 33×27×34 Å